Protein AF-A0A1W4XJ88-F1 (afdb_monomer_lite)

Structure (mmCIF, N/CA/C/O backbone):
data_AF-A0A1W4XJ88-F1
#
_entry.id   AF-A0A1W4XJ88-F1
#
loop_
_atom_site.group_PDB
_atom_site.id
_atom_site.type_symbol
_atom_site.label_atom_id
_atom_site.label_alt_id
_atom_site.label_comp_id
_atom_site.label_asym_id
_atom_site.label_entity_id
_atom_site.label_seq_id
_atom_site.pdbx_PDB_ins_code
_atom_site.Cartn_x
_atom_site.Cartn_y
_atom_site.Cartn_z
_atom_site.occupancy
_atom_site.B_iso_or_equiv
_atom_site.auth_seq_id
_atom_site.auth_comp_id
_atom_site.auth_asym_id
_atom_site.auth_atom_id
_atom_site.pdbx_PDB_model_num
ATOM 1 N N . MET A 1 1 ? 16.440 -19.904 -61.777 1.00 41.41 1 MET A N 1
ATOM 2 C CA . MET A 1 1 ? 16.773 -18.599 -61.162 1.00 41.41 1 MET A CA 1
ATOM 3 C C . MET A 1 1 ? 16.814 -18.781 -59.645 1.00 41.41 1 MET A C 1
ATOM 5 O O . MET A 1 1 ? 15.808 -19.194 -59.088 1.00 41.41 1 MET A O 1
ATOM 9 N N . ARG A 1 2 ? 17.969 -18.590 -58.985 1.00 44.75 2 ARG A N 1
ATOM 10 C CA . ARG A 1 2 ? 18.110 -18.673 -57.513 1.00 44.75 2 ARG A CA 1
ATOM 11 C C . ARG A 1 2 ? 18.054 -17.257 -56.932 1.00 44.75 2 ARG A C 1
ATOM 13 O O . ARG A 1 2 ? 18.852 -16.420 -57.338 1.00 44.75 2 ARG A O 1
ATOM 20 N N . MET A 1 3 ? 17.126 -16.993 -56.012 1.00 48.41 3 MET A N 1
ATOM 21 C CA . MET A 1 3 ? 17.085 -15.728 -55.266 1.00 48.41 3 MET A CA 1
ATOM 22 C C . MET A 1 3 ? 18.190 -15.713 -54.194 1.00 48.41 3 MET A C 1
ATOM 24 O O . MET A 1 3 ? 18.430 -16.750 -53.572 1.00 48.41 3 MET A O 1
ATOM 28 N N . PRO A 1 4 ? 18.870 -14.576 -53.961 1.00 52.69 4 PRO A N 1
ATOM 29 C CA . PRO A 1 4 ? 19.925 -14.489 -52.958 1.00 52.69 4 PRO A CA 1
ATOM 30 C C . PRO A 1 4 ? 19.341 -14.457 -51.531 1.00 52.69 4 PRO A C 1
ATOM 32 O O . PRO A 1 4 ? 18.239 -13.938 -51.327 1.00 52.69 4 PRO A O 1
ATOM 35 N N . PRO A 1 5 ? 20.068 -14.981 -50.525 1.00 51.12 5 PRO A N 1
ATOM 36 C CA . PRO A 1 5 ? 19.623 -14.955 -49.138 1.00 51.12 5 PRO A CA 1
ATOM 37 C C . PRO A 1 5 ? 19.645 -13.515 -48.610 1.00 51.12 5 PRO A C 1
ATOM 39 O O . PRO A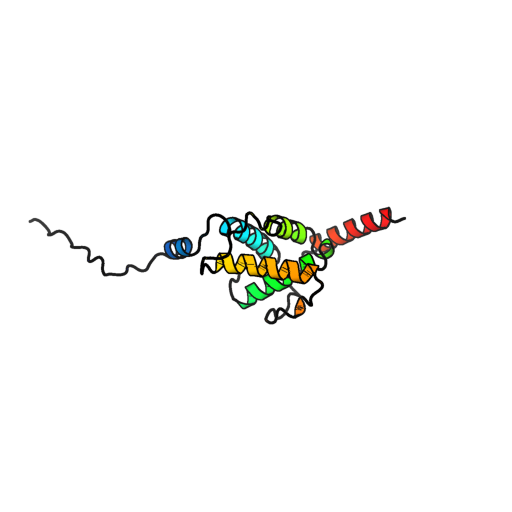 1 5 ? 20.663 -12.822 -48.681 1.00 51.12 5 PRO A O 1
ATOM 42 N N . LYS A 1 6 ? 18.507 -13.054 -48.079 1.00 55.50 6 LYS A N 1
ATOM 43 C CA . LYS A 1 6 ? 18.390 -11.743 -47.432 1.00 55.50 6 LYS A CA 1
ATOM 44 C C . LYS A 1 6 ? 19.260 -11.738 -46.173 1.00 55.50 6 LYS A C 1
ATOM 46 O O . LYS A 1 6 ? 18.953 -12.429 -45.207 1.00 55.50 6 LYS A O 1
ATOM 51 N N . LYS A 1 7 ? 20.343 -10.960 -46.191 1.00 51.09 7 LYS A N 1
ATOM 52 C CA . LYS A 1 7 ? 21.149 -10.664 -45.002 1.00 51.09 7 LYS A CA 1
ATOM 53 C C . LYS A 1 7 ? 20.291 -9.829 -44.053 1.00 51.09 7 LYS A C 1
ATOM 55 O O . LYS A 1 7 ? 19.988 -8.678 -44.352 1.00 51.09 7 LYS A O 1
ATOM 60 N N . THR A 1 8 ? 19.860 -10.417 -42.945 1.00 53.62 8 THR A N 1
ATOM 61 C CA . THR A 1 8 ? 19.200 -9.683 -41.865 1.00 53.62 8 THR A CA 1
ATOM 62 C C . THR A 1 8 ? 20.262 -8.883 -41.119 1.00 53.62 8 THR A C 1
ATOM 64 O O . THR A 1 8 ? 21.090 -9.452 -40.408 1.00 53.62 8 THR A O 1
ATOM 67 N N . ASP A 1 9 ? 20.274 -7.571 -41.337 1.00 53.69 9 ASP A N 1
ATOM 68 C CA . ASP A 1 9 ? 21.111 -6.632 -40.599 1.00 53.69 9 ASP A CA 1
ATOM 69 C C . ASP A 1 9 ? 20.613 -6.556 -39.147 1.00 53.69 9 ASP A C 1
ATOM 71 O O . ASP A 1 9 ? 19.529 -6.047 -38.857 1.00 53.69 9 ASP A O 1
ATOM 75 N N . PHE A 1 10 ? 21.400 -7.109 -38.226 1.00 54.72 10 PHE A N 1
ATOM 76 C CA . PHE A 1 10 ? 21.125 -7.149 -36.787 1.00 54.72 10 PHE A CA 1
ATOM 77 C C . PHE A 1 10 ? 21.183 -5.761 -36.121 1.00 54.72 10 PHE A C 1
ATOM 79 O O . PHE A 1 10 ? 20.975 -5.655 -34.914 1.00 54.72 10 PHE A O 1
ATOM 86 N N . LYS A 1 11 ? 21.448 -4.691 -36.884 1.00 54.84 11 LYS A N 1
ATOM 87 C CA . LYS A 1 11 ? 21.411 -3.297 -36.412 1.00 54.84 11 LYS A CA 1
ATOM 88 C C . LYS A 1 11 ? 20.069 -2.595 -36.622 1.00 54.84 11 LYS A C 1
ATOM 90 O O . LYS A 1 11 ? 19.914 -1.449 -36.202 1.00 54.84 11 LYS A O 1
ATOM 95 N N . VAL A 1 12 ? 19.079 -3.256 -37.222 1.00 51.94 12 VAL A N 1
ATOM 96 C CA . VAL A 1 12 ? 17.716 -2.716 -37.291 1.00 51.94 12 VAL A CA 1
ATOM 97 C C . VAL A 1 12 ? 16.981 -3.100 -36.012 1.00 51.94 12 VAL A C 1
ATOM 99 O O . VAL A 1 12 ? 16.461 -4.211 -35.902 1.00 51.94 12 VAL A O 1
ATOM 102 N N . PHE A 1 13 ? 16.923 -2.176 -35.048 1.00 54.59 13 PHE A N 1
ATOM 103 C CA . PHE A 1 13 ? 16.078 -2.297 -33.858 1.00 54.59 13 PHE A CA 1
ATOM 104 C C . PHE A 1 13 ? 14.616 -2.453 -34.290 1.00 54.59 13 PHE A C 1
ATOM 106 O O . PHE A 1 13 ? 13.900 -1.482 -34.533 1.00 54.59 13 PHE A O 1
ATOM 113 N N . HIS A 1 14 ? 14.169 -3.700 -34.418 1.00 57.31 14 HIS A N 1
ATOM 114 C CA . HIS A 1 14 ? 12.752 -4.007 -34.509 1.00 57.31 14 HIS A CA 1
ATOM 115 C C . HIS A 1 14 ? 12.126 -3.482 -33.219 1.00 57.31 14 HIS A C 1
ATOM 117 O O . HIS A 1 14 ? 12.675 -3.732 -32.145 1.00 57.31 14 HIS A O 1
ATOM 123 N N . LYS A 1 15 ? 11.034 -2.707 -33.324 1.00 56.06 15 LYS A N 1
ATOM 124 C CA . LYS A 1 15 ? 10.278 -2.197 -32.170 1.00 56.06 15 LYS A CA 1
ATOM 125 C C . LYS A 1 15 ? 10.141 -3.324 -31.152 1.00 56.06 15 LYS A C 1
ATOM 127 O O . LYS A 1 15 ? 9.462 -4.313 -31.417 1.00 56.06 15 LYS A O 1
ATOM 132 N N . ILE A 1 16 ? 10.856 -3.186 -30.040 1.00 52.22 16 ILE A N 1
ATOM 133 C CA . ILE A 1 16 ? 10.930 -4.204 -29.004 1.00 52.22 16 ILE A CA 1
ATOM 134 C C . ILE A 1 16 ? 9.493 -4.418 -28.511 1.00 52.22 16 ILE A C 1
ATOM 136 O O . ILE A 1 16 ? 8.857 -3.440 -28.103 1.00 52.22 16 ILE A O 1
ATOM 140 N N . PRO A 1 17 ? 8.932 -5.636 -28.596 1.00 56.38 17 PRO A N 1
ATOM 141 C CA . PRO A 1 17 ? 7.573 -5.870 -28.136 1.00 56.38 17 PRO A CA 1
ATOM 142 C C . PRO A 1 17 ? 7.499 -5.557 -26.636 1.00 56.38 17 PRO A C 1
ATOM 144 O O . PRO A 1 17 ? 8.435 -5.839 -25.889 1.00 56.38 17 PRO A O 1
ATOM 147 N N . SER A 1 18 ? 6.393 -4.967 -26.175 1.00 56.16 18 SER A N 1
ATOM 148 C CA . SER A 1 18 ? 6.207 -4.564 -24.769 1.00 56.16 18 SER A CA 1
ATOM 149 C C . SER A 1 18 ? 6.457 -5.709 -23.776 1.00 56.16 18 SER A C 1
ATOM 151 O O . SER A 1 18 ? 6.858 -5.472 -22.642 1.00 56.16 18 SER A O 1
ATOM 153 N N . SER A 1 19 ? 6.304 -6.959 -24.219 1.00 52.09 19 SER A N 1
ATOM 154 C CA . SER A 1 19 ? 6.652 -8.173 -23.477 1.00 52.09 19 SER A CA 1
ATOM 155 C C . SER A 1 19 ? 8.134 -8.282 -23.094 1.00 52.09 19 SER A C 1
ATOM 157 O O . SER A 1 19 ? 8.445 -8.848 -22.051 1.00 52.09 19 SER A O 1
ATOM 159 N N . THR A 1 20 ? 9.060 -7.721 -23.874 1.00 51.47 20 THR A N 1
ATOM 160 C CA . THR A 1 20 ? 10.493 -7.697 -23.530 1.00 51.47 20 THR A CA 1
ATOM 161 C C . THR A 1 20 ? 10.806 -6.621 -22.481 1.00 51.47 20 THR A C 1
ATOM 163 O O . THR A 1 20 ? 11.652 -6.851 -21.627 1.00 51.47 20 THR A O 1
ATOM 166 N N . LEU A 1 21 ? 10.076 -5.496 -22.473 1.00 54.31 21 LEU A N 1
ATOM 167 C CA . LEU A 1 21 ? 10.109 -4.476 -21.402 1.00 54.31 21 LEU A CA 1
ATOM 168 C C . LEU A 1 21 ? 9.518 -4.995 -20.077 1.00 54.31 21 LEU A C 1
ATOM 170 O O . LEU A 1 21 ? 9.973 -4.632 -18.991 1.00 54.31 21 LEU A O 1
ATOM 174 N N . LEU A 1 22 ? 8.520 -5.879 -20.155 1.00 55.25 22 LEU A N 1
ATOM 175 C CA . LEU A 1 22 ? 8.013 -6.589 -18.978 1.00 55.25 22 LEU A CA 1
ATOM 176 C C . LEU A 1 22 ? 9.079 -7.524 -18.391 1.00 55.25 22 LEU A C 1
ATOM 178 O O . LEU A 1 22 ? 9.221 -7.594 -17.175 1.00 55.25 22 LEU A O 1
ATOM 182 N N . LEU A 1 23 ? 9.883 -8.180 -19.234 1.00 57.34 23 LEU A N 1
ATOM 183 C CA . LEU A 1 23 ? 10.983 -9.027 -18.766 1.00 57.34 23 LEU A CA 1
ATOM 184 C C . LEU A 1 23 ? 12.100 -8.241 -18.064 1.00 57.34 23 LEU A C 1
ATOM 186 O O . LEU A 1 23 ? 12.739 -8.790 -17.175 1.00 57.34 23 LEU A O 1
ATOM 190 N N . THR A 1 24 ? 12.337 -6.973 -18.423 1.00 64.50 24 THR A N 1
ATOM 191 C CA . THR A 1 24 ? 13.411 -6.175 -17.799 1.00 64.50 24 THR A CA 1
ATOM 192 C C . THR A 1 24 ? 13.085 -5.702 -16.382 1.00 64.50 24 THR A C 1
ATOM 194 O O . THR A 1 24 ? 13.994 -5.343 -15.643 1.00 64.50 24 THR A O 1
ATOM 197 N N . THR A 1 25 ? 11.805 -5.677 -16.002 1.00 73.62 25 THR A N 1
ATOM 198 C CA . THR A 1 25 ? 11.344 -5.224 -14.673 1.00 73.62 25 THR A CA 1
ATOM 199 C C . THR A 1 25 ? 10.785 -6.356 -13.812 1.00 73.62 25 THR A C 1
ATOM 201 O O . THR A 1 25 ? 10.603 -6.175 -12.608 1.00 73.62 25 THR A O 1
ATOM 204 N N . TYR A 1 26 ? 10.560 -7.536 -14.394 1.00 81.81 26 TYR A N 1
ATOM 205 C CA . TYR A 1 26 ? 10.097 -8.713 -13.672 1.00 81.81 26 TYR A CA 1
ATOM 206 C C . TYR A 1 26 ? 11.169 -9.243 -12.716 1.00 81.81 26 TYR A C 1
ATOM 208 O O . TYR A 1 26 ? 12.274 -9.596 -13.126 1.00 81.81 26 TYR A O 1
ATOM 216 N N . ASP A 1 27 ? 10.806 -9.347 -11.443 1.00 85.12 27 ASP A N 1
ATOM 217 C CA . ASP A 1 27 ? 11.587 -10.021 -10.419 1.00 85.12 27 ASP A CA 1
ATOM 218 C C . ASP A 1 27 ? 10.805 -11.246 -9.903 1.00 85.12 27 ASP A C 1
ATOM 220 O O . ASP A 1 27 ? 9.672 -11.091 -9.433 1.00 85.12 27 ASP A O 1
ATOM 224 N N . PRO A 1 28 ? 11.375 -12.465 -9.954 1.00 85.06 28 PRO A N 1
ATOM 225 C CA . PRO A 1 28 ? 10.678 -13.686 -9.542 1.00 85.06 28 PRO A CA 1
ATOM 226 C C . PRO A 1 28 ? 10.192 -13.692 -8.087 1.00 85.06 28 PRO A C 1
ATOM 228 O O . PRO A 1 28 ? 9.274 -14.444 -7.760 1.00 85.06 28 PRO A O 1
ATOM 231 N N . PHE A 1 29 ? 10.798 -12.885 -7.214 1.00 84.62 29 PHE A N 1
ATOM 232 C CA . PHE A 1 29 ? 10.443 -12.789 -5.803 1.00 84.62 29 PHE A CA 1
ATOM 233 C C . PHE A 1 29 ? 9.430 -11.663 -5.550 1.00 84.62 29 PHE A C 1
ATOM 235 O O . PHE A 1 29 ? 8.363 -11.905 -4.982 1.00 84.62 29 PHE A O 1
ATOM 242 N N . TYR A 1 30 ? 9.718 -10.442 -6.004 1.00 87.50 30 TYR A N 1
ATOM 243 C CA . TYR A 1 30 ? 8.898 -9.262 -5.711 1.00 87.50 30 TYR A CA 1
ATOM 244 C C . TYR A 1 30 ? 7.682 -9.114 -6.633 1.00 87.50 30 TYR A C 1
ATOM 246 O O . TYR A 1 30 ? 6.623 -8.677 -6.171 1.00 87.50 30 TYR A O 1
ATOM 254 N N . SER A 1 31 ? 7.772 -9.492 -7.913 1.00 89.12 31 SER A N 1
ATOM 255 C CA . SER A 1 31 ? 6.659 -9.304 -8.858 1.00 89.12 31 SER A CA 1
ATOM 256 C C . SER A 1 31 ? 5.386 -10.078 -8.474 1.00 89.12 31 SER A C 1
ATOM 258 O O . SER A 1 31 ? 4.305 -9.489 -8.555 1.00 89.12 31 SER A O 1
ATOM 260 N N . PRO A 1 32 ? 5.440 -11.340 -7.996 1.00 90.88 32 PRO A N 1
ATOM 261 C CA . PRO A 1 32 ? 4.245 -12.032 -7.504 1.00 90.88 32 PRO A CA 1
ATOM 262 C C . PRO A 1 32 ? 3.588 -11.351 -6.293 1.00 90.88 32 PRO A C 1
ATOM 264 O O . PRO A 1 32 ? 2.361 -11.348 -6.182 1.00 90.88 32 PRO A O 1
ATOM 267 N N . LEU A 1 33 ? 4.382 -10.761 -5.392 1.00 91.62 33 LEU A N 1
ATOM 268 C CA . LEU A 1 33 ? 3.870 -10.047 -4.216 1.00 91.62 33 LEU A CA 1
ATOM 269 C C . LEU A 1 33 ? 3.157 -8.757 -4.628 1.00 91.62 33 LEU A C 1
ATOM 271 O O . LEU A 1 33 ? 2.021 -8.511 -4.214 1.00 91.62 33 LEU A O 1
ATOM 275 N N . LEU A 1 34 ? 3.795 -7.971 -5.497 1.00 92.38 34 LEU A N 1
ATOM 276 C CA . LEU A 1 34 ? 3.227 -6.738 -6.041 1.00 92.38 34 LEU A CA 1
ATOM 277 C C . LEU A 1 34 ? 1.953 -7.004 -6.838 1.00 92.38 34 LEU A C 1
ATOM 279 O O . LEU A 1 34 ? 0.986 -6.272 -6.679 1.00 92.38 34 LEU A O 1
ATOM 283 N N . SER A 1 35 ? 1.898 -8.088 -7.613 1.00 92.44 35 SER A N 1
ATOM 284 C CA . SER A 1 35 ? 0.692 -8.467 -8.359 1.00 92.44 35 SER A CA 1
ATOM 285 C C . SER A 1 35 ? -0.515 -8.737 -7.445 1.00 92.44 35 SER A C 1
ATOM 287 O O . SER A 1 35 ? -1.640 -8.321 -7.743 1.00 92.44 35 SER A O 1
ATOM 289 N N . ARG A 1 36 ? -0.300 -9.383 -6.292 1.00 93.81 36 ARG A N 1
ATOM 290 C CA . ARG A 1 36 ? -1.368 -9.596 -5.299 1.00 93.81 36 ARG A CA 1
ATOM 291 C C . ARG A 1 36 ? -1.794 -8.285 -4.638 1.00 93.81 36 ARG A C 1
ATOM 293 O O . ARG A 1 36 ? -2.990 -8.072 -4.452 1.00 93.81 36 ARG A O 1
ATOM 300 N N . LEU A 1 37 ? -0.845 -7.400 -4.326 1.00 93.50 37 LEU A N 1
ATOM 301 C CA . LEU A 1 37 ? -1.146 -6.056 -3.817 1.00 93.50 37 LEU A CA 1
ATOM 302 C C . LEU A 1 37 ? -1.939 -5.231 -4.841 1.00 93.50 37 LEU A C 1
ATOM 304 O O . LEU A 1 37 ? -2.956 -4.638 -4.490 1.00 93.50 37 LEU A O 1
ATOM 308 N N . ASP A 1 38 ? -1.546 -5.273 -6.114 1.00 92.56 38 ASP A N 1
ATOM 309 C CA . ASP A 1 38 ? -2.239 -4.609 -7.221 1.00 92.56 38 ASP A CA 1
ATOM 310 C C . ASP A 1 38 ? -3.689 -5.079 -7.347 1.00 92.56 38 ASP A C 1
ATOM 312 O O . ASP A 1 38 ? -4.585 -4.265 -7.562 1.00 92.56 38 ASP A O 1
ATOM 316 N N . THR A 1 39 ? -3.947 -6.369 -7.122 1.00 91.12 39 THR A N 1
ATOM 317 C CA . THR A 1 39 ? -5.311 -6.919 -7.109 1.00 91.12 39 THR A CA 1
ATOM 318 C C . THR A 1 39 ? -6.153 -6.310 -5.983 1.00 91.12 39 THR A C 1
ATOM 320 O O . THR A 1 39 ? -7.314 -5.953 -6.195 1.00 91.12 39 THR A O 1
ATOM 323 N N . VAL A 1 40 ? -5.576 -6.138 -4.789 1.00 90.69 40 VAL A N 1
ATOM 324 C CA . VAL A 1 40 ? -6.257 -5.475 -3.664 1.00 90.69 40 VAL A CA 1
ATOM 325 C C . VAL A 1 40 ? -6.526 -4.004 -3.988 1.00 90.69 40 VAL A C 1
ATOM 327 O O . VAL A 1 40 ? -7.649 -3.529 -3.818 1.00 90.69 40 VAL A O 1
ATOM 330 N N . PHE A 1 41 ? -5.532 -3.288 -4.516 1.00 90.75 41 PHE A N 1
ATOM 331 C CA . PHE A 1 41 ? -5.690 -1.887 -4.909 1.00 90.75 41 PHE A CA 1
ATOM 332 C C . PHE A 1 41 ? -6.727 -1.708 -6.018 1.00 90.75 41 PHE A C 1
ATOM 334 O O . PHE A 1 41 ? -7.525 -0.774 -5.964 1.00 90.75 41 PHE A O 1
ATOM 341 N N . GLN A 1 42 ? -6.793 -2.626 -6.981 1.00 88.81 42 GLN A N 1
ATOM 342 C CA . GLN A 1 42 ? -7.815 -2.625 -8.023 1.00 88.81 42 GLN A CA 1
ATOM 343 C C . GLN A 1 42 ? -9.227 -2.740 -7.448 1.00 88.81 42 GLN A C 1
ATOM 345 O O . GLN A 1 42 ? -10.118 -2.002 -7.868 1.00 88.81 42 GLN A O 1
ATOM 350 N N . GLN A 1 43 ? -9.434 -3.598 -6.448 1.00 85.81 43 GLN A N 1
ATOM 351 C CA . GLN A 1 43 ? -10.738 -3.737 -5.791 1.00 85.81 43 GLN A CA 1
ATOM 352 C C . GLN A 1 43 ? -11.179 -2.474 -5.038 1.00 85.81 43 GLN A C 1
ATOM 354 O O . GLN A 1 43 ? -12.384 -2.294 -4.837 1.00 85.81 43 GLN A O 1
ATOM 359 N N . LEU A 1 44 ? -10.219 -1.623 -4.665 1.00 83.31 44 LEU A N 1
ATOM 360 C CA . LEU A 1 44 ? -10.401 -0.336 -3.989 1.00 83.31 44 LEU A CA 1
ATOM 361 C C . LEU A 1 44 ? -10.437 0.860 -4.962 1.00 83.31 44 LEU A C 1
ATOM 363 O O . LEU A 1 44 ? -10.510 2.007 -4.526 1.00 83.31 44 LEU A O 1
ATOM 367 N N . GLY A 1 45 ? -10.399 0.608 -6.275 1.00 83.94 45 GLY A N 1
ATOM 368 C CA . GLY A 1 45 ? -10.441 1.651 -7.307 1.00 83.94 45 GLY A CA 1
ATOM 369 C C . GLY A 1 45 ? -9.093 2.323 -7.586 1.00 83.94 45 GLY A C 1
ATOM 370 O O . GLY A 1 45 ? -9.043 3.305 -8.315 1.00 83.94 45 GLY A O 1
ATOM 371 N N . LEU A 1 46 ? -7.994 1.791 -7.046 1.00 85.00 46 LEU A N 1
ATOM 372 C CA . LEU A 1 46 ? -6.639 2.312 -7.233 1.00 85.00 46 LEU A CA 1
ATOM 373 C C . LEU A 1 46 ? -5.806 1.496 -8.228 1.00 85.00 46 LEU A C 1
ATOM 375 O O . LEU A 1 46 ? -4.607 1.712 -8.281 1.00 85.00 46 LEU A O 1
ATOM 379 N N . GLY A 1 47 ? -6.370 0.538 -8.974 1.00 79.06 47 GLY A N 1
ATOM 380 C CA . GLY A 1 47 ? -5.599 -0.429 -9.783 1.00 79.06 47 GLY A CA 1
ATOM 381 C C . GLY A 1 47 ? -5.389 -0.086 -11.262 1.00 79.06 47 GLY A C 1
ATOM 382 O O . GLY A 1 47 ? -4.478 -0.622 -11.884 1.00 79.06 47 GLY A O 1
ATOM 383 N N . SER A 1 48 ? -6.224 0.779 -11.838 1.00 72.69 48 SER A N 1
ATOM 384 C CA . SER A 1 48 ? -6.259 1.044 -13.286 1.00 72.69 48 SER A CA 1
ATOM 385 C C . SER A 1 48 ? -5.168 1.993 -13.774 1.00 72.69 48 SER A C 1
ATOM 387 O O . SER A 1 48 ? -4.746 1.894 -14.922 1.00 72.69 48 SER A O 1
ATOM 389 N N . ASP A 1 49 ? -4.703 2.889 -12.909 1.00 80.50 49 ASP A N 1
ATOM 390 C CA . ASP A 1 49 ? -3.655 3.851 -13.223 1.00 80.50 49 ASP A CA 1
ATOM 391 C C . ASP A 1 49 ? -2.341 3.457 -12.524 1.00 80.50 49 ASP A C 1
ATOM 393 O O . ASP A 1 49 ? -2.337 3.045 -11.362 1.00 80.50 49 ASP A O 1
ATOM 397 N N . LYS A 1 50 ? -1.226 3.533 -13.254 1.00 79.81 50 LYS A N 1
ATOM 398 C CA . LYS A 1 50 ? 0.141 3.308 -12.743 1.00 79.81 50 LYS A CA 1
ATOM 399 C C . LYS A 1 50 ? 0.950 4.609 -12.696 1.00 79.81 50 LYS A C 1
ATOM 401 O O . LYS A 1 50 ? 2.178 4.569 -12.626 1.00 79.81 50 LYS A O 1
ATOM 406 N N . SER A 1 51 ? 0.276 5.754 -12.768 1.00 83.50 51 SER A N 1
ATOM 407 C CA . SER A 1 51 ? 0.895 7.061 -12.601 1.00 83.50 51 SER A CA 1
ATOM 408 C C . SER A 1 51 ? 1.597 7.188 -11.238 1.00 83.50 51 SER A C 1
ATOM 410 O O . SER A 1 51 ? 1.171 6.575 -10.248 1.00 83.50 51 SER A O 1
ATOM 412 N N . PRO A 1 52 ? 2.667 7.998 -11.151 1.00 82.94 52 PRO A N 1
ATOM 413 C CA . PRO A 1 52 ? 3.328 8.313 -9.885 1.00 82.94 52 PRO A CA 1
ATOM 414 C C . PRO A 1 52 ? 2.371 8.842 -8.804 1.00 82.94 52 PRO A C 1
ATOM 416 O O . PRO A 1 52 ? 2.592 8.627 -7.612 1.00 82.94 52 PRO A O 1
ATOM 419 N N . GLU A 1 53 ? 1.301 9.526 -9.201 1.00 83.19 53 GLU A N 1
ATOM 420 C CA . GLU A 1 53 ? 0.258 10.062 -8.328 1.00 83.19 53 GLU A CA 1
ATOM 421 C C . GLU A 1 53 ? -0.586 8.939 -7.710 1.00 83.19 53 GLU A C 1
ATOM 423 O O . GLU A 1 53 ? -0.806 8.917 -6.495 1.00 83.19 53 GLU A O 1
ATOM 428 N N . THR A 1 54 ? -0.994 7.956 -8.518 1.00 85.56 54 THR A N 1
ATOM 429 C CA . THR A 1 54 ? -1.741 6.788 -8.026 1.00 85.56 54 THR A CA 1
ATOM 430 C C . THR A 1 54 ? -0.886 5.920 -7.103 1.00 85.56 54 THR A C 1
ATOM 432 O O . THR A 1 54 ? -1.376 5.422 -6.087 1.00 85.56 54 THR A O 1
ATOM 435 N N . GLU A 1 55 ? 0.413 5.792 -7.377 1.00 88.81 55 GLU A N 1
ATOM 436 C CA . GLU A 1 55 ? 1.347 5.104 -6.478 1.00 88.81 55 GLU A CA 1
ATOM 437 C C . GLU A 1 55 ? 1.429 5.764 -5.097 1.00 88.81 55 GLU A C 1
ATOM 439 O O . GLU A 1 55 ? 1.346 5.075 -4.078 1.00 88.81 55 GLU A O 1
ATOM 444 N N . LYS A 1 56 ? 1.474 7.100 -5.037 1.00 87.94 56 LYS A N 1
ATOM 445 C CA . LYS A 1 56 ? 1.427 7.845 -3.767 1.00 87.94 56 LYS A CA 1
ATOM 446 C C . LYS A 1 56 ? 0.114 7.619 -3.012 1.00 87.94 56 LYS A C 1
ATOM 448 O O . LYS A 1 56 ? 0.121 7.524 -1.785 1.00 87.94 56 LYS A O 1
ATOM 453 N N . CYS A 1 57 ? -1.010 7.485 -3.721 1.00 88.25 57 CYS A N 1
ATOM 454 C CA . CYS A 1 57 ? -2.280 7.089 -3.107 1.00 88.25 57 CYS A CA 1
ATOM 455 C C . CYS A 1 57 ? -2.225 5.678 -2.505 1.00 88.25 57 CYS A C 1
ATOM 457 O O . CYS A 1 57 ? -2.738 5.468 -1.404 1.00 88.25 57 CYS A O 1
ATOM 459 N N . ARG A 1 58 ? -1.590 4.718 -3.191 1.00 91.06 58 ARG A N 1
ATOM 460 C CA . ARG A 1 58 ? -1.404 3.348 -2.683 1.00 91.06 58 ARG A CA 1
ATOM 461 C C . ARG A 1 58 ? -0.517 3.341 -1.434 1.00 91.06 58 ARG A C 1
ATOM 463 O O . ARG A 1 58 ? -0.899 2.731 -0.440 1.00 91.06 58 ARG A O 1
ATOM 470 N N . GLU A 1 59 ? 0.594 4.081 -1.433 1.00 92.00 59 GLU A N 1
ATOM 471 C CA . GLU A 1 59 ? 1.464 4.250 -0.253 1.00 92.00 59 GLU A CA 1
ATOM 472 C C . GLU A 1 59 ? 0.694 4.835 0.941 1.00 92.00 59 GLU A C 1
ATOM 474 O O . GLU A 1 59 ? 0.697 4.258 2.030 1.00 92.00 59 GLU A O 1
ATOM 479 N N . ARG A 1 60 ? -0.053 5.924 0.724 1.00 90.56 60 ARG A N 1
ATOM 480 C CA . ARG A 1 60 ? -0.899 6.537 1.758 1.00 90.56 60 ARG A CA 1
ATOM 481 C C . ARG A 1 60 ? -1.943 5.567 2.307 1.00 90.56 60 ARG A C 1
ATOM 483 O O . ARG A 1 60 ? -2.163 5.523 3.516 1.00 90.56 60 ARG A O 1
ATOM 490 N N . LEU A 1 61 ? -2.596 4.798 1.437 1.00 90.81 61 LEU A N 1
ATOM 491 C CA . LEU A 1 61 ? -3.571 3.790 1.843 1.00 90.81 61 LEU A CA 1
ATOM 492 C C . LEU A 1 61 ? -2.924 2.703 2.709 1.00 90.81 61 LEU A C 1
ATOM 494 O O . LEU A 1 61 ? -3.482 2.369 3.750 1.00 90.81 61 LEU A O 1
ATOM 498 N N . VAL A 1 62 ? -1.754 2.193 2.317 1.00 93.44 62 VAL A N 1
ATOM 499 C CA . VAL A 1 62 ? -0.997 1.207 3.107 1.00 93.44 62 VAL A CA 1
ATOM 500 C C . VAL A 1 62 ? -0.652 1.771 4.487 1.00 93.44 62 VAL A C 1
ATOM 502 O O . VAL A 1 62 ? -0.891 1.094 5.486 1.00 93.44 62 VAL A O 1
ATOM 505 N N . CYS A 1 63 ? -0.185 3.021 4.567 1.00 93.25 63 CYS A N 1
ATOM 506 C CA . CYS A 1 63 ? 0.064 3.684 5.849 1.00 93.25 63 CYS A CA 1
ATOM 507 C C . CYS A 1 63 ? -1.202 3.722 6.719 1.00 93.25 63 CYS A C 1
ATOM 509 O O . CYS A 1 63 ? -1.184 3.272 7.863 1.00 93.25 63 CYS A O 1
ATOM 511 N N . MET A 1 64 ? -2.340 4.164 6.169 1.00 90.38 64 MET A N 1
ATOM 512 C CA . MET A 1 64 ? -3.606 4.206 6.916 1.00 90.38 64 MET A CA 1
ATOM 513 C C . MET A 1 64 ? -4.093 2.813 7.346 1.00 90.38 64 MET A C 1
ATOM 515 O O . MET A 1 64 ? -4.626 2.667 8.448 1.00 90.38 64 MET A O 1
ATOM 519 N N . MET A 1 65 ? -3.904 1.791 6.503 1.00 91.88 65 MET A N 1
ATOM 520 C CA . MET A 1 65 ? -4.227 0.399 6.829 1.00 91.88 65 MET A CA 1
ATOM 521 C C . MET A 1 65 ? -3.417 -0.105 8.022 1.00 91.88 65 MET A C 1
ATOM 523 O O . MET A 1 65 ? -3.970 -0.810 8.855 1.00 91.88 65 MET A O 1
ATOM 527 N N . TYR A 1 66 ? -2.140 0.262 8.125 1.00 93.19 66 TYR A N 1
ATOM 528 C CA . TYR A 1 66 ? -1.290 -0.130 9.250 1.00 93.19 66 TYR A CA 1
ATOM 529 C C . TYR A 1 66 ? -1.489 0.741 10.498 1.00 93.19 66 TYR A C 1
ATOM 531 O O . TYR A 1 66 ? -1.342 0.232 11.606 1.00 93.19 66 TYR A O 1
ATOM 539 N N . ALA A 1 67 ? -1.909 1.999 10.334 1.00 91.12 67 ALA A N 1
ATOM 540 C CA . ALA A 1 67 ? -2.286 2.879 11.441 1.00 91.12 67 ALA A CA 1
ATOM 541 C C . ALA A 1 67 ? -3.608 2.462 12.114 1.00 91.12 67 ALA A C 1
ATOM 543 O O . ALA A 1 67 ? -3.768 2.605 13.325 1.00 91.12 67 ALA A O 1
ATOM 544 N N . ASN A 1 68 ? -4.579 1.936 11.354 1.00 88.81 68 ASN A N 1
ATOM 545 C CA . ASN A 1 68 ? -5.825 1.399 11.914 1.00 88.81 68 ASN A CA 1
ATOM 546 C C . ASN A 1 68 ? -6.313 0.142 11.163 1.00 88.81 68 ASN A C 1
ATOM 548 O O . ASN A 1 68 ? -7.271 0.216 10.387 1.00 88.81 68 ASN A O 1
ATOM 552 N N . PRO A 1 69 ? -5.714 -1.038 11.415 1.00 89.19 69 PRO A N 1
ATOM 553 C CA . PRO A 1 69 ? -6.011 -2.259 10.661 1.00 89.19 69 PRO A CA 1
ATOM 554 C C . PRO A 1 69 ? -7.475 -2.691 10.705 1.00 89.19 69 PRO A C 1
ATOM 556 O O . PRO A 1 69 ? -8.000 -3.164 9.696 1.00 89.19 69 PRO A O 1
ATOM 559 N N . ALA A 1 70 ? -8.152 -2.492 11.838 1.00 86.94 70 ALA A N 1
ATOM 560 C CA . ALA A 1 70 ? -9.546 -2.890 12.014 1.00 86.94 70 ALA A CA 1
ATOM 561 C C . ALA A 1 70 ? -10.489 -2.119 11.078 1.00 86.94 70 ALA A C 1
ATOM 563 O O . ALA A 1 70 ? -11.388 -2.716 10.488 1.00 86.94 70 ALA A O 1
ATOM 564 N N . LYS A 1 71 ? -10.257 -0.812 10.888 1.00 85.81 71 LYS A N 1
ATOM 565 C CA . LYS A 1 71 ? -11.080 0.046 10.018 1.00 85.81 71 LYS A CA 1
ATOM 566 C C . LYS A 1 71 ? -11.005 -0.348 8.541 1.00 85.81 71 LYS A C 1
ATOM 568 O O . LYS A 1 71 ? -11.961 -0.135 7.802 1.00 85.81 71 LYS A O 1
ATOM 573 N N . PHE A 1 72 ? -9.872 -0.896 8.112 1.00 85.88 72 PHE A N 1
ATOM 574 C CA . PHE A 1 72 ? -9.622 -1.262 6.716 1.00 85.88 72 PHE A CA 1
ATOM 575 C C . PHE A 1 72 ? -9.727 -2.772 6.454 1.00 85.88 72 PHE A C 1
ATOM 577 O O . PHE A 1 72 ? -9.366 -3.241 5.370 1.00 85.88 72 PHE A O 1
ATOM 584 N N . ALA A 1 73 ? -10.216 -3.549 7.423 1.00 85.88 73 ALA A N 1
ATOM 585 C CA . ALA A 1 73 ? -10.481 -4.967 7.228 1.00 85.88 73 ALA A CA 1
ATOM 586 C C . ALA A 1 73 ? -11.613 -5.170 6.195 1.00 85.88 73 ALA A C 1
ATOM 588 O O . ALA A 1 73 ? -12.560 -4.383 6.163 1.00 85.88 73 ALA A O 1
ATOM 589 N N . PRO A 1 74 ? -11.541 -6.209 5.339 1.00 91.44 74 PRO A N 1
ATOM 590 C CA . PRO A 1 74 ? -10.550 -7.292 5.322 1.00 91.44 74 PRO A CA 1
ATOM 591 C C . PRO A 1 74 ? -9.259 -6.977 4.538 1.00 91.44 74 PRO A C 1
ATOM 593 O O . PRO A 1 74 ? -8.320 -7.771 4.564 1.00 91.44 74 PRO A O 1
ATOM 596 N N . TYR A 1 75 ? -9.182 -5.846 3.835 1.00 89.12 75 TYR A N 1
ATOM 597 C CA . TYR A 1 75 ? -8.069 -5.532 2.930 1.00 89.12 75 TYR A CA 1
ATOM 598 C C . TYR A 1 75 ? -6.738 -5.305 3.643 1.00 89.12 75 TYR A C 1
ATOM 600 O O . TYR A 1 75 ? -5.702 -5.732 3.137 1.00 89.12 75 TYR A O 1
ATOM 608 N N . SER A 1 76 ? -6.764 -4.712 4.838 1.00 90.81 76 SER A N 1
ATOM 609 C CA . SER A 1 76 ? -5.585 -4.580 5.703 1.00 90.81 76 SER A CA 1
ATOM 610 C C . SER A 1 76 ? -4.921 -5.929 6.003 1.00 90.81 76 SER A C 1
ATOM 612 O O . SER A 1 76 ? -3.693 -6.006 6.021 1.00 90.81 76 SER A O 1
ATOM 614 N N . ASN A 1 77 ? -5.701 -7.009 6.138 1.00 91.25 77 ASN A N 1
ATOM 615 C CA . ASN A 1 77 ? -5.174 -8.363 6.340 1.00 91.25 77 ASN A CA 1
ATOM 616 C C . ASN A 1 77 ? -4.504 -8.899 5.069 1.00 91.25 77 ASN A C 1
ATOM 618 O O . ASN A 1 77 ? -3.432 -9.494 5.143 1.00 91.25 77 ASN A O 1
ATOM 622 N N . LEU A 1 78 ? -5.111 -8.671 3.899 1.00 92.62 78 LEU A N 1
ATOM 623 C CA . LEU A 1 78 ? -4.561 -9.115 2.612 1.00 92.62 78 LEU A CA 1
ATOM 624 C C . LEU A 1 78 ? -3.247 -8.403 2.282 1.00 92.62 78 LEU A C 1
ATOM 626 O O . LEU A 1 78 ? -2.292 -9.051 1.854 1.00 92.62 78 LEU A O 1
ATOM 630 N N . VAL A 1 79 ? -3.194 -7.090 2.519 1.00 93.50 79 VAL A N 1
ATOM 631 C CA . VAL A 1 79 ? -1.979 -6.284 2.356 1.00 93.50 79 VAL A CA 1
ATOM 632 C C . VAL A 1 79 ? -0.908 -6.740 3.343 1.00 93.50 79 VAL A C 1
ATOM 634 O O . VAL A 1 79 ? 0.217 -7.022 2.928 1.00 93.50 79 VAL A O 1
ATOM 637 N N . SER A 1 80 ? -1.267 -6.916 4.619 1.00 91.94 80 SER A N 1
ATOM 638 C CA . SER A 1 80 ? -0.332 -7.404 5.640 1.00 91.94 80 SER A CA 1
ATOM 639 C C . SER A 1 80 ? 0.238 -8.777 5.303 1.00 91.94 80 SER A C 1
ATOM 641 O O . SER A 1 80 ? 1.439 -8.994 5.428 1.00 91.94 80 SER A O 1
ATOM 643 N N . ALA A 1 81 ? -0.578 -9.689 4.772 1.00 91.94 81 ALA A N 1
ATOM 644 C CA . ALA A 1 81 ? -0.110 -11.010 4.363 1.00 91.94 81 ALA A CA 1
ATOM 645 C C . ALA A 1 81 ? 1.010 -10.952 3.305 1.00 91.94 81 ALA A C 1
ATOM 647 O O . AL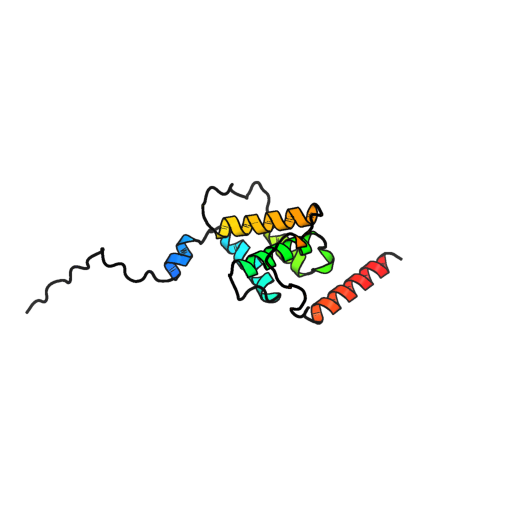A A 1 81 ? 1.885 -11.820 3.309 1.00 91.94 81 ALA A O 1
ATOM 648 N 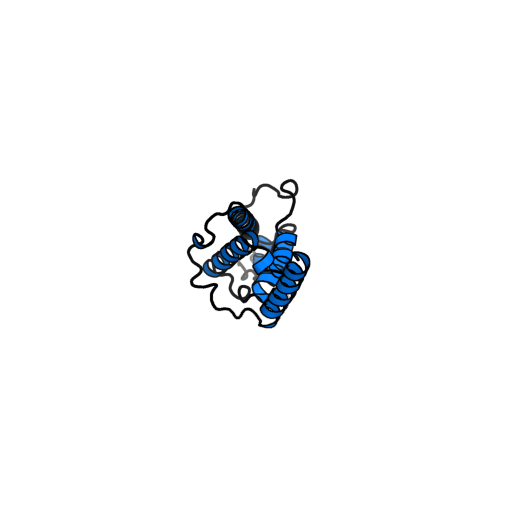N . GLN A 1 82 ? 1.011 -9.937 2.428 1.00 91.50 82 GLN A N 1
ATOM 649 C CA . GLN A 1 82 ? 2.065 -9.761 1.420 1.00 91.50 82 GLN A CA 1
ATOM 650 C C . GLN A 1 82 ? 3.278 -8.983 1.946 1.00 91.50 82 GLN A C 1
ATOM 652 O O . GLN A 1 82 ? 4.397 -9.272 1.531 1.00 91.50 82 GLN A O 1
ATOM 657 N N . LEU A 1 83 ? 3.075 -8.008 2.840 1.00 90.06 83 LEU A N 1
ATOM 658 C CA . LEU A 1 83 ? 4.141 -7.122 3.329 1.00 90.06 83 LEU A CA 1
ATOM 659 C C . LEU A 1 83 ? 4.878 -7.653 4.571 1.00 90.06 83 LEU A C 1
ATOM 661 O O . LEU A 1 83 ? 6.037 -7.303 4.778 1.00 90.06 83 LEU A O 1
ATOM 665 N N . SER A 1 84 ? 4.258 -8.518 5.378 1.00 81.56 84 SER A N 1
ATOM 666 C CA . SER A 1 84 ? 4.832 -9.075 6.618 1.00 81.56 84 SER A CA 1
ATOM 667 C C . SER A 1 84 ? 5.837 -10.214 6.376 1.00 81.56 84 SER A C 1
ATOM 669 O O . SER A 1 84 ? 5.803 -11.230 7.068 1.00 81.56 84 SER A O 1
ATOM 671 N N . ARG A 1 85 ? 6.702 -10.094 5.365 1.00 73.00 85 ARG A N 1
ATOM 672 C CA . ARG A 1 85 ? 7.782 -11.063 5.113 1.00 73.00 85 ARG A CA 1
ATOM 673 C C . ARG A 1 85 ? 9.005 -10.737 5.968 1.00 73.00 85 ARG A C 1
ATOM 675 O O . ARG A 1 85 ? 9.285 -9.570 6.242 1.00 73.00 85 ARG A O 1
ATOM 682 N N . GLU A 1 86 ? 9.716 -11.770 6.410 1.00 59.41 86 GLU A N 1
ATOM 683 C CA . GLU A 1 86 ? 10.882 -11.606 7.274 1.00 59.41 86 GLU A CA 1
ATOM 684 C C . GLU A 1 86 ? 12.002 -10.862 6.539 1.00 59.41 86 GLU A C 1
ATOM 686 O O . GLU A 1 86 ? 12.331 -11.169 5.394 1.00 59.41 86 GLU A O 1
ATOM 691 N N . LEU A 1 87 ? 12.629 -9.896 7.218 1.00 53.94 87 LEU A N 1
ATOM 692 C CA . LEU A 1 87 ? 13.744 -9.098 6.684 1.00 53.94 87 LEU A CA 1
ATOM 693 C C . LEU A 1 87 ? 14.928 -9.961 6.206 1.00 53.94 87 LEU A C 1
ATOM 695 O O . LEU A 1 87 ? 15.721 -9.502 5.392 1.00 53.94 87 LEU A O 1
ATOM 699 N N . ASN A 1 88 ? 15.019 -11.208 6.676 1.00 49.97 88 ASN A N 1
ATOM 700 C CA . ASN A 1 88 ? 16.032 -12.188 6.283 1.00 49.97 88 ASN A CA 1
ATOM 701 C C . ASN A 1 88 ? 15.791 -12.781 4.881 1.00 49.97 88 ASN A C 1
ATOM 703 O O . ASN A 1 88 ? 16.738 -13.230 4.238 1.00 49.97 88 ASN A O 1
ATOM 707 N N . GLU A 1 89 ? 14.548 -12.758 4.388 1.00 56.12 89 GLU A N 1
ATOM 708 C CA . GLU A 1 89 ? 14.197 -13.124 3.006 1.00 56.12 89 GLU A CA 1
ATOM 709 C C . GLU A 1 89 ? 14.322 -11.927 2.049 1.00 56.12 89 GLU A C 1
ATOM 711 O O . GLU A 1 89 ? 14.481 -12.089 0.838 1.00 56.12 89 GLU A O 1
ATOM 716 N N . LEU A 1 90 ? 14.274 -10.706 2.590 1.00 57.53 90 LEU A N 1
ATOM 717 C CA . LEU A 1 90 ? 14.406 -9.468 1.834 1.00 57.53 90 LEU A CA 1
ATOM 718 C C . LEU A 1 90 ? 15.871 -9.226 1.471 1.00 57.53 90 LEU A C 1
ATOM 720 O O . LEU A 1 90 ? 16.664 -8.688 2.246 1.00 57.53 90 LEU A O 1
ATOM 724 N N . ARG A 1 91 ? 16.233 -9.585 0.238 1.00 59.78 91 ARG A N 1
ATOM 725 C CA . ARG A 1 91 ? 17.513 -9.175 -0.343 1.00 59.78 91 ARG A CA 1
ATOM 726 C C . ARG A 1 91 ? 17.606 -7.648 -0.326 1.00 59.78 91 ARG A C 1
ATOM 728 O O . ARG A 1 91 ? 16.697 -6.951 -0.775 1.00 59.78 91 ARG A O 1
ATOM 735 N N . LYS A 1 92 ? 18.719 -7.123 0.201 1.00 55.56 92 LYS A N 1
ATOM 736 C CA . LYS A 1 92 ? 19.041 -5.689 0.151 1.00 55.56 92 LYS A CA 1
ATOM 737 C C . LYS A 1 92 ? 18.894 -5.230 -1.308 1.00 55.56 92 LYS A C 1
ATOM 739 O O . LYS A 1 92 ? 19.406 -5.942 -2.173 1.00 55.56 92 LYS A O 1
ATOM 744 N N . PRO A 1 93 ? 18.209 -4.109 -1.600 1.00 55.06 93 PRO A N 1
ATOM 745 C CA . PRO A 1 93 ? 17.999 -3.664 -2.971 1.00 55.06 93 PRO A CA 1
ATOM 746 C C . PRO A 1 93 ? 19.353 -3.291 -3.583 1.00 55.06 93 PRO A C 1
ATOM 748 O O . PRO A 1 93 ? 19.844 -2.181 -3.423 1.00 55.06 93 PRO A O 1
ATOM 751 N N . SER A 1 94 ? 19.997 -4.260 -4.227 1.00 53.59 94 SER A N 1
ATOM 752 C CA . SER A 1 94 ? 21.178 -4.079 -5.073 1.00 53.59 94 SER A CA 1
ATOM 753 C C . SER A 1 94 ? 20.785 -3.811 -6.527 1.00 53.59 94 SER A C 1
ATOM 755 O O . SER A 1 94 ? 21.648 -3.683 -7.387 1.00 53.59 94 SER A O 1
ATOM 757 N N . SER A 1 95 ? 19.481 -3.764 -6.803 1.00 60.59 95 SER A N 1
ATOM 758 C CA . SER A 1 95 ? 18.901 -3.594 -8.125 1.00 60.59 95 SER A CA 1
ATOM 759 C C . SER A 1 95 ? 18.218 -2.235 -8.246 1.00 60.59 95 SER A C 1
ATOM 761 O O . SER A 1 95 ? 17.304 -1.942 -7.472 1.00 60.59 95 SER A O 1
ATOM 763 N N . ASP A 1 96 ? 18.532 -1.495 -9.305 1.00 72.94 96 ASP A N 1
ATOM 764 C CA . ASP A 1 96 ? 17.790 -0.308 -9.758 1.00 72.94 96 ASP A CA 1
ATOM 765 C C . ASP A 1 96 ? 16.399 -0.661 -10.338 1.00 72.94 96 ASP A C 1
ATOM 767 O O . ASP A 1 96 ? 15.823 0.086 -11.129 1.00 72.94 96 ASP A O 1
ATOM 771 N N . ASN A 1 97 ? 15.843 -1.827 -9.979 1.00 82.56 97 ASN A N 1
ATOM 772 C CA . ASN A 1 97 ? 14.552 -2.285 -10.469 1.00 82.56 97 ASN A CA 1
ATOM 773 C C . ASN A 1 97 ? 13.425 -1.475 -9.792 1.00 82.56 97 ASN A C 1
ATOM 775 O O . ASN A 1 97 ? 13.264 -1.551 -8.565 1.00 82.56 97 ASN A O 1
ATOM 779 N N . PRO A 1 98 ? 12.608 -0.738 -10.567 1.00 86.19 98 PRO A N 1
ATOM 780 C CA . PRO A 1 98 ? 11.546 0.104 -10.026 1.00 86.19 98 PRO A CA 1
ATOM 781 C C . PRO A 1 98 ? 10.480 -0.673 -9.241 1.00 86.19 98 PRO A C 1
ATOM 783 O O . PRO A 1 98 ? 9.936 -0.120 -8.283 1.00 86.19 98 PRO A O 1
ATOM 786 N N . GLU A 1 99 ? 10.209 -1.939 -9.579 1.00 86.19 99 GLU A N 1
ATOM 787 C CA . GLU A 1 99 ? 9.228 -2.777 -8.871 1.00 86.19 99 GLU A CA 1
ATOM 788 C C . GLU A 1 99 ? 9.726 -3.148 -7.467 1.00 86.19 99 GLU A C 1
ATOM 790 O O . GLU A 1 99 ? 8.985 -3.080 -6.488 1.00 86.19 99 GLU A O 1
ATOM 795 N N . ILE A 1 100 ? 11.018 -3.445 -7.329 1.00 87.56 100 ILE A N 1
ATOM 796 C CA . ILE A 1 100 ? 11.621 -3.750 -6.026 1.00 87.56 100 ILE A CA 1
ATOM 797 C C . ILE A 1 100 ? 11.558 -2.513 -5.128 1.00 87.56 100 ILE A C 1
ATOM 799 O O . ILE A 1 100 ? 11.072 -2.580 -3.996 1.00 87.56 100 ILE A O 1
ATOM 803 N N . LEU A 1 101 ? 11.960 -1.353 -5.654 1.00 88.38 101 LEU A N 1
ATOM 804 C CA . LEU A 1 101 ? 11.858 -0.081 -4.932 1.00 88.38 101 LEU A CA 1
ATOM 805 C C . LEU A 1 101 ? 10.410 0.241 -4.544 1.00 88.38 101 LEU A C 1
ATOM 807 O O . LEU A 1 101 ? 10.166 0.747 -3.449 1.00 88.38 101 LEU A O 1
ATOM 811 N N . ARG A 1 102 ? 9.446 -0.071 -5.414 1.00 90.69 102 ARG A N 1
ATOM 812 C CA . ARG A 1 102 ? 8.012 0.088 -5.151 1.00 90.69 102 ARG A CA 1
ATOM 813 C C . ARG A 1 102 ? 7.552 -0.754 -3.965 1.00 90.69 102 ARG A C 1
ATOM 815 O O . ARG A 1 102 ? 6.893 -0.222 -3.074 1.00 90.69 102 ARG A O 1
ATOM 822 N N . PHE A 1 103 ? 7.963 -2.017 -3.893 1.00 91.25 103 PHE A N 1
ATOM 823 C CA . PHE A 1 103 ? 7.671 -2.867 -2.738 1.00 91.25 103 PHE A CA 1
ATOM 824 C C . PHE A 1 103 ? 8.229 -2.276 -1.432 1.00 91.25 103 PHE A C 1
ATOM 826 O O . PHE A 1 103 ? 7.513 -2.178 -0.433 1.00 91.25 103 PHE A O 1
ATOM 833 N N . PHE A 1 104 ? 9.479 -1.800 -1.446 1.00 89.88 104 PHE A N 1
ATOM 834 C CA . PHE A 1 104 ? 10.090 -1.164 -0.272 1.00 89.88 104 PHE A CA 1
ATOM 835 C C . PHE A 1 104 ? 9.397 0.140 0.141 1.00 89.88 104 PHE A C 1
ATOM 837 O O . PHE A 1 104 ? 9.318 0.424 1.338 1.00 89.88 104 PHE A O 1
ATOM 844 N N . ARG A 1 105 ? 8.848 0.917 -0.803 1.00 91.25 105 ARG A N 1
ATOM 845 C CA . ARG A 1 105 ? 8.025 2.090 -0.464 1.00 91.25 105 ARG A CA 1
ATOM 846 C C . ARG A 1 105 ? 6.756 1.693 0.290 1.00 91.25 105 ARG A C 1
ATOM 848 O O . ARG A 1 105 ? 6.436 2.338 1.286 1.00 91.25 105 ARG A O 1
ATOM 855 N N . TYR A 1 106 ? 6.094 0.599 -0.091 1.00 93.25 106 TYR A N 1
ATOM 856 C CA . TYR A 1 106 ? 4.947 0.079 0.665 1.00 93.25 106 TYR A CA 1
ATOM 857 C C . TYR A 1 106 ? 5.335 -0.440 2.049 1.00 93.25 106 TYR A C 1
ATOM 859 O O . TYR A 1 106 ? 4.640 -0.144 3.018 1.00 93.25 106 TYR A O 1
ATOM 867 N N . MET A 1 107 ? 6.463 -1.144 2.179 1.00 91.69 107 MET A N 1
ATOM 868 C CA . MET A 1 107 ? 6.973 -1.545 3.496 1.00 91.69 107 MET A CA 1
ATOM 869 C C . MET A 1 107 ? 7.273 -0.342 4.395 1.00 91.69 107 MET A C 1
ATOM 871 O O . MET A 1 107 ? 6.943 -0.358 5.580 1.00 91.69 107 MET A O 1
ATOM 875 N N . LYS A 1 108 ? 7.890 0.705 3.836 1.00 91.06 108 LYS A N 1
ATOM 876 C CA . LYS A 1 108 ? 8.155 1.948 4.564 1.00 91.06 108 LYS A CA 1
ATOM 877 C C . LYS A 1 108 ? 6.846 2.604 5.006 1.00 91.06 108 LYS A C 1
ATOM 879 O O . LYS A 1 108 ? 6.712 2.931 6.175 1.00 91.06 108 LYS A O 1
ATOM 884 N N . ALA A 1 109 ? 5.868 2.732 4.110 1.00 92.00 109 ALA A N 1
ATOM 885 C CA . ALA A 1 109 ? 4.560 3.294 4.442 1.00 92.00 109 ALA A CA 1
ATOM 886 C C . ALA A 1 109 ? 3.840 2.496 5.545 1.00 92.00 109 ALA A C 1
ATOM 888 O O . ALA A 1 109 ? 3.258 3.086 6.450 1.00 92.00 109 ALA A O 1
ATOM 889 N N . ALA A 1 110 ? 3.919 1.162 5.505 1.00 93.06 110 ALA A N 1
ATOM 890 C CA . ALA A 1 110 ? 3.375 0.297 6.548 1.00 93.06 110 ALA A CA 1
ATOM 891 C C . ALA A 1 110 ? 4.029 0.564 7.912 1.00 93.06 110 ALA A C 1
ATOM 893 O O . ALA A 1 110 ? 3.320 0.763 8.896 1.00 93.06 110 ALA A O 1
ATOM 894 N N . ARG A 1 111 ? 5.368 0.634 7.958 1.00 91.44 111 ARG A N 1
ATOM 895 C CA . ARG A 1 111 ? 6.112 0.968 9.181 1.00 91.44 111 ARG A CA 1
ATOM 896 C C . ARG A 1 111 ? 5.715 2.343 9.721 1.00 91.44 111 ARG A C 1
ATOM 898 O O . ARG A 1 111 ? 5.356 2.438 10.884 1.00 91.44 111 ARG A O 1
ATOM 905 N N . ASN A 1 112 ? 5.680 3.362 8.865 1.00 91.38 112 ASN A N 1
ATOM 906 C CA . ASN A 1 112 ? 5.261 4.714 9.240 1.00 91.38 112 ASN A CA 1
ATOM 907 C C . ASN A 1 112 ? 3.863 4.727 9.889 1.00 91.38 112 ASN A C 1
ATOM 909 O O . ASN A 1 112 ? 3.650 5.402 10.892 1.00 91.38 112 ASN A O 1
ATOM 913 N N . GLY A 1 113 ? 2.921 3.939 9.356 1.00 91.50 113 GLY A N 1
ATOM 914 C CA . GLY A 1 113 ? 1.591 3.782 9.947 1.00 91.50 113 GLY A CA 1
ATOM 915 C C . GLY A 1 113 ? 1.610 3.134 11.337 1.00 91.50 113 GLY A C 1
ATOM 916 O O . GLY A 1 113 ? 0.848 3.549 12.206 1.00 91.50 113 GLY A O 1
ATOM 917 N N . GLN A 1 114 ? 2.486 2.152 11.569 1.00 91.69 114 GLN A N 1
ATOM 918 C CA . GLN A 1 114 ? 2.655 1.507 12.882 1.00 91.69 114 GLN A CA 1
ATOM 919 C C . GLN A 1 114 ? 3.348 2.414 13.901 1.00 91.69 114 GLN A C 1
ATOM 921 O O . GLN A 1 114 ? 2.981 2.398 15.074 1.00 91.69 114 GLN A O 1
ATOM 926 N N . ASP A 1 115 ? 4.312 3.214 13.444 1.00 92.19 115 ASP A N 1
ATOM 927 C CA . ASP A 1 115 ? 5.066 4.164 14.267 1.00 92.19 115 ASP A CA 1
ATOM 928 C C . ASP A 1 115 ? 4.231 5.410 14.634 1.00 92.19 115 ASP A C 1
ATOM 930 O O . ASP A 1 115 ? 4.661 6.242 15.432 1.00 92.19 115 ASP A O 1
ATOM 934 N N . GLY A 1 116 ? 3.015 5.532 14.086 1.00 85.94 116 GLY A N 1
ATOM 935 C CA . GLY A 1 116 ? 2.098 6.637 14.361 1.00 85.94 116 GLY A CA 1
ATOM 936 C C . GLY A 1 116 ? 2.437 7.924 13.608 1.00 85.94 116 GLY A C 1
ATOM 937 O O . GLY A 1 116 ? 1.982 8.996 14.010 1.00 85.94 116 GLY A O 1
ATOM 938 N N . GLU A 1 117 ? 3.219 7.842 12.527 1.00 85.19 117 GLU A N 1
ATOM 939 C CA . GLU A 1 117 ? 3.492 8.995 11.670 1.00 85.19 117 GLU A CA 1
ATOM 940 C C . GLU A 1 117 ? 2.227 9.469 10.936 1.00 85.19 117 GLU A C 1
ATOM 942 O O . GLU A 1 117 ? 1.276 8.721 10.683 1.00 85.19 117 GLU A O 1
ATOM 947 N N . GLU A 1 118 ? 2.219 10.742 10.540 1.00 82.75 118 GLU A N 1
ATOM 948 C CA . GLU A 1 118 ? 1.096 11.318 9.813 1.00 82.75 118 GLU A CA 1
ATOM 949 C C . GLU A 1 118 ? 1.039 10.778 8.372 1.00 82.75 118 GLU A C 1
ATOM 951 O O . GLU A 1 118 ? 1.690 11.286 7.460 1.00 82.75 118 GLU A O 1
ATOM 956 N N . CYS A 1 119 ? 0.184 9.779 8.126 1.00 82.25 119 CYS A N 1
ATOM 957 C CA . CYS A 1 119 ? -0.024 9.202 6.789 1.00 82.25 119 CYS A CA 1
ATOM 958 C C . CYS A 1 119 ? -0.472 10.224 5.720 1.00 82.25 119 CYS A C 1
ATOM 960 O O . CYS A 1 119 ? -0.404 9.942 4.522 1.00 82.25 119 CYS A O 1
ATOM 962 N N . LEU A 1 120 ? -0.951 11.408 6.123 1.00 69.44 120 LEU A N 1
ATOM 963 C CA . LEU A 1 120 ? -1.313 12.509 5.223 1.00 69.44 120 LEU A CA 1
ATOM 964 C C . LEU A 1 120 ? -0.089 13.206 4.613 1.00 69.44 120 LEU A C 1
ATOM 966 O O . LEU A 1 120 ? -0.222 13.818 3.553 1.00 69.44 120 LEU A O 1
ATOM 970 N N . ALA A 1 121 ? 1.095 13.056 5.219 1.00 64.75 121 ALA A N 1
ATOM 971 C CA . ALA A 1 121 ? 2.352 13.601 4.711 1.00 64.75 121 ALA A CA 1
ATOM 972 C C . ALA A 1 121 ? 2.779 12.983 3.365 1.00 64.75 121 ALA A C 1
ATOM 974 O O . ALA A 1 121 ? 3.635 13.538 2.676 1.00 64.75 121 ALA A O 1
ATOM 975 N N . HIS A 1 122 ? 2.154 11.877 2.938 1.00 60.59 122 HIS A N 1
ATOM 976 C CA . HIS A 1 122 ? 2.223 11.388 1.560 1.00 60.59 122 HIS A CA 1
ATOM 977 C C . HIS A 1 122 ? 1.481 12.362 0.615 1.00 60.59 122 HIS A C 1
ATOM 979 O O . HIS A 1 122 ? 0.341 12.136 0.192 1.00 60.59 122 HIS A O 1
ATOM 985 N N . VAL A 1 123 ? 2.141 13.481 0.304 1.00 55.38 123 VAL A N 1
ATOM 986 C CA . VAL A 1 123 ? 1.689 14.523 -0.627 1.00 55.38 123 VAL A CA 1
ATOM 987 C C . VAL A 1 123 ? 1.570 13.979 -2.053 1.00 55.38 123 VAL A C 1
ATOM 989 O O . VAL A 1 123 ? 2.495 13.360 -2.576 1.00 55.38 123 VAL A O 1
ATOM 992 N N . GLY A 1 124 ? 0.437 14.254 -2.708 1.00 59.91 124 GLY A N 1
ATOM 993 C CA . GLY A 1 124 ? 0.181 13.881 -4.108 1.00 59.91 124 GLY A CA 1
ATOM 994 C C . GLY A 1 124 ? -1.010 12.949 -4.336 1.00 59.91 124 GLY A C 1
ATOM 995 O O . GLY A 1 124 ? -1.260 12.584 -5.477 1.00 59.91 124 GLY A O 1
ATOM 996 N N . CYS A 1 125 ? -1.761 12.597 -3.288 1.00 66.25 125 CYS A N 1
ATOM 997 C CA . CYS A 1 125 ? -3.045 11.913 -3.428 1.00 66.25 125 CYS A CA 1
ATOM 998 C C . CYS A 1 125 ? -4.213 12.882 -3.144 1.00 66.25 125 CYS A C 1
ATOM 1000 O O . CYS A 1 125 ? -4.500 13.131 -1.966 1.00 66.25 125 CYS A O 1
ATOM 1002 N N . PRO A 1 126 ? -4.871 13.453 -4.176 1.00 57.44 126 PRO A N 1
ATOM 1003 C CA . PRO A 1 126 ? -5.818 14.560 -4.006 1.00 57.44 126 PRO A CA 1
ATOM 1004 C C . PRO A 1 126 ? -7.094 14.196 -3.233 1.00 57.44 126 PRO A C 1
ATOM 1006 O O . PRO A 1 126 ? -7.659 15.072 -2.591 1.00 57.44 126 PRO A O 1
ATOM 1009 N N . ALA A 1 127 ? -7.510 12.927 -3.195 1.00 55.88 127 ALA A N 1
ATOM 1010 C CA . ALA A 1 127 ? -8.504 12.421 -2.247 1.00 55.88 12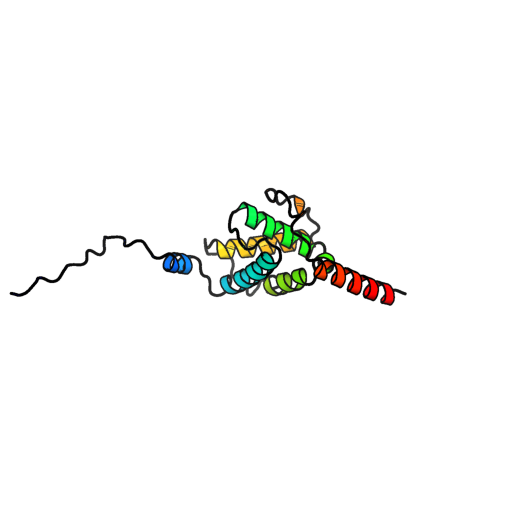7 ALA 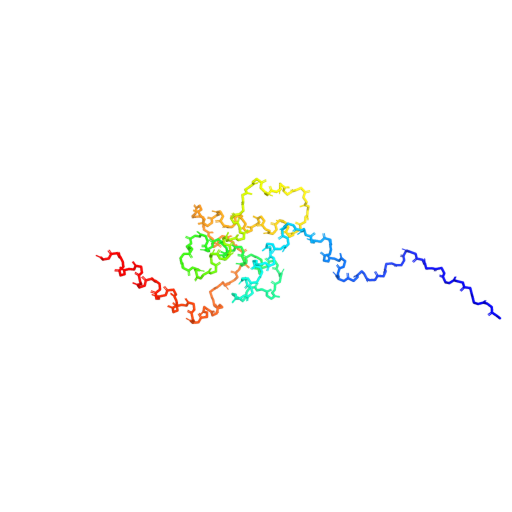A CA 1
ATOM 1011 C C . ALA A 1 127 ? -8.610 10.891 -2.361 1.00 55.88 127 ALA A C 1
ATOM 1013 O O . ALA A 1 127 ? -9.079 10.378 -3.368 1.00 55.88 127 ALA A O 1
ATOM 1014 N N . LEU A 1 128 ? -8.277 10.150 -1.298 1.00 56.50 128 LEU A N 1
ATOM 1015 C CA . LEU A 1 128 ? -8.861 8.809 -1.078 1.00 56.50 128 LEU A CA 1
ATOM 1016 C C . LEU A 1 128 ? -10.295 8.910 -0.523 1.00 56.50 128 LEU A C 1
ATOM 1018 O O . LEU A 1 128 ? -10.976 7.909 -0.323 1.00 56.50 128 LEU A O 1
ATOM 1022 N N . MET A 1 129 ? -10.744 10.136 -0.247 1.00 46.44 129 MET A N 1
ATOM 1023 C CA . MET A 1 129 ? -12.055 10.476 0.285 1.00 46.44 129 MET A CA 1
ATOM 1024 C C . MET A 1 129 ? -13.056 10.549 -0.873 1.00 46.44 129 MET A C 1
ATOM 1026 O O . MET A 1 129 ? -13.360 11.637 -1.346 1.00 46.44 129 MET A O 1
ATOM 1030 N N . GLY A 1 130 ? -13.527 9.408 -1.379 1.00 45.44 130 GLY A N 1
ATOM 1031 C CA . GLY A 1 130 ? -14.640 9.436 -2.338 1.00 45.44 130 GLY A CA 1
ATOM 1032 C C . GLY A 1 130 ? -14.805 8.250 -3.279 1.00 45.44 130 GLY A C 1
ATOM 1033 O O . GLY A 1 130 ? -15.807 8.208 -3.981 1.00 45.44 130 GLY A O 1
ATOM 1034 N N . SER A 1 131 ? -13.891 7.278 -3.308 1.00 42.81 131 SER A N 1
ATOM 1035 C CA . SER A 1 131 ? -14.180 6.023 -4.013 1.00 42.81 131 SER A CA 1
ATOM 1036 C C . SER A 1 131 ? -15.047 5.176 -3.095 1.00 42.81 131 SER A C 1
ATOM 1038 O O . SER A 1 131 ? -14.591 4.790 -2.018 1.00 42.81 131 SER A O 1
ATOM 1040 N N . GLU A 1 132 ? -16.308 4.992 -3.483 1.00 48.62 132 GLU A N 1
ATOM 1041 C CA . GLU A 1 132 ? -17.343 4.263 -2.759 1.00 48.62 132 GLU A CA 1
ATOM 1042 C C . GLU A 1 132 ? -16.766 3.109 -1.937 1.00 48.62 132 GLU A C 1
ATOM 1044 O O . GLU A 1 132 ? -16.385 2.054 -2.452 1.00 48.62 132 GLU A O 1
ATOM 1049 N N . THR A 1 133 ? -16.720 3.295 -0.619 1.00 48.84 133 THR A N 1
ATOM 1050 C CA . THR A 1 133 ? -16.708 2.181 0.320 1.00 48.84 133 THR A CA 1
ATOM 1051 C C . THR A 1 133 ? -17.890 1.309 -0.059 1.00 48.84 133 THR A C 1
ATOM 1053 O O . THR A 1 133 ? -19.025 1.661 0.267 1.00 48.84 133 THR A O 1
ATOM 1056 N N . LYS A 1 134 ? -17.637 0.230 -0.816 1.00 51.34 134 LYS A N 1
ATOM 1057 C CA . LYS A 1 134 ? -18.687 -0.677 -1.286 1.00 51.34 134 LYS A CA 1
ATOM 1058 C C . LYS A 1 134 ? -19.581 -0.968 -0.084 1.00 51.34 134 LYS A C 1
ATOM 1060 O O . LYS A 1 134 ? -19.040 -1.391 0.937 1.00 51.34 134 LYS A O 1
ATOM 1065 N N . PRO A 1 135 ? -20.897 -0.720 -0.150 1.00 51.34 135 PRO A N 1
ATOM 1066 C CA . PRO A 1 135 ? -21.760 -0.714 1.030 1.00 51.34 135 PRO A CA 1
ATOM 1067 C C . PRO A 1 135 ? -21.657 -2.010 1.843 1.00 51.34 135 PRO A C 1
ATOM 1069 O O . PRO A 1 135 ? -21.670 -1.960 3.067 1.00 51.34 135 PRO A O 1
ATOM 1072 N N . ALA A 1 136 ? -21.403 -3.144 1.180 1.00 51.16 136 ALA A N 1
ATOM 1073 C CA . ALA A 1 136 ? -21.109 -4.424 1.825 1.00 51.16 136 ALA A CA 1
ATOM 1074 C C . ALA A 1 136 ? -19.956 -4.360 2.854 1.00 51.16 136 ALA A C 1
ATOM 1076 O O . ALA A 1 136 ? -20.063 -4.951 3.923 1.00 51.16 136 ALA A O 1
ATOM 1077 N N . LEU A 1 137 ? -18.887 -3.607 2.577 1.00 56.47 137 LEU A N 1
ATOM 1078 C CA . LEU A 1 137 ? -17.722 -3.450 3.457 1.00 56.47 137 LEU A CA 1
ATOM 1079 C C . LEU A 1 137 ? -18.050 -2.662 4.729 1.00 56.47 137 LEU A C 1
ATOM 1081 O O . LEU A 1 137 ? -17.597 -3.031 5.812 1.00 56.47 137 LEU A O 1
ATOM 1085 N N . ILE A 1 138 ? -18.856 -1.599 4.612 1.00 58.72 138 ILE A N 1
ATOM 1086 C CA . ILE A 1 138 ? -19.325 -0.831 5.774 1.00 58.72 138 ILE A CA 1
ATOM 1087 C C . ILE A 1 138 ? -20.217 -1.713 6.645 1.00 58.72 138 ILE A C 1
ATOM 1089 O O . ILE A 1 138 ? -20.068 -1.719 7.868 1.00 58.72 138 ILE A O 1
ATOM 1093 N N . THR A 1 139 ? -21.120 -2.476 6.028 1.00 57.31 139 THR A N 1
ATOM 1094 C CA . THR A 1 139 ? -22.032 -3.364 6.753 1.00 57.31 139 THR A CA 1
ATOM 1095 C C . THR A 1 139 ? -21.258 -4.421 7.537 1.00 57.31 139 THR A C 1
ATOM 1097 O O . THR A 1 139 ? -21.467 -4.543 8.742 1.00 57.31 139 THR A O 1
ATOM 1100 N N . THR A 1 140 ? -20.290 -5.101 6.912 1.00 63.25 140 THR A N 1
ATOM 1101 C CA . THR A 1 140 ? -19.478 -6.123 7.593 1.00 63.25 140 THR A CA 1
ATOM 1102 C C . THR A 1 140 ? -18.619 -5.536 8.717 1.00 63.25 140 THR A C 1
ATOM 1104 O O . THR A 1 140 ? -18.564 -6.114 9.802 1.00 63.25 140 THR A O 1
ATOM 1107 N N . TYR A 1 141 ? -17.985 -4.373 8.515 1.00 67.19 141 TYR A N 1
ATOM 1108 C CA . TYR A 1 141 ? -17.243 -3.699 9.588 1.00 67.19 141 TYR A CA 1
ATOM 1109 C C . TYR A 1 141 ? -18.152 -3.366 10.779 1.00 67.19 141 TYR A C 1
ATOM 1111 O O . TYR A 1 141 ? -17.806 -3.652 11.925 1.00 67.19 141 TYR A O 1
ATOM 1119 N N . ASN A 1 142 ? -19.336 -2.809 10.515 1.00 67.69 142 ASN A 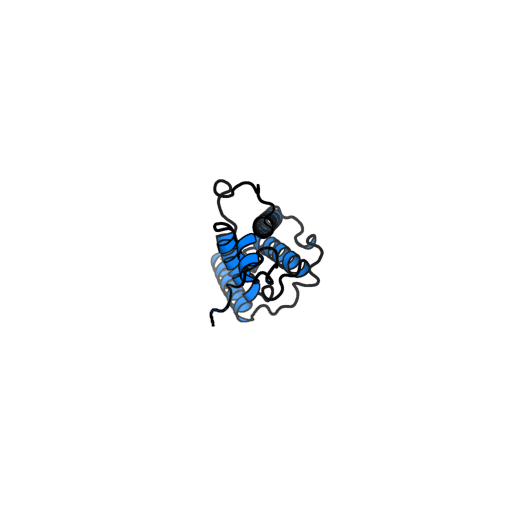N 1
ATOM 1120 C CA . ASN A 1 142 ? -20.295 -2.453 11.558 1.00 67.69 142 ASN A CA 1
ATOM 1121 C C . ASN A 1 142 ? -20.814 -3.685 12.315 1.00 67.69 142 ASN A C 1
ATOM 1123 O O . ASN A 1 142 ? -20.981 -3.623 13.534 1.00 67.69 142 ASN A O 1
ATOM 1127 N N . GLU A 1 143 ? -21.039 -4.802 11.626 1.00 69.38 143 GLU A N 1
ATOM 1128 C CA . GLU A 1 143 ? -21.443 -6.069 12.244 1.00 69.38 143 GLU A CA 1
ATOM 1129 C C . GLU A 1 143 ? -20.341 -6.655 13.131 1.00 69.38 143 GLU A C 1
ATOM 1131 O O . GLU A 1 143 ? -20.602 -6.996 14.286 1.00 69.38 143 GLU A O 1
ATOM 1136 N N . ILE A 1 144 ? -19.093 -6.689 12.653 1.00 69.81 144 ILE A N 1
ATOM 1137 C CA . ILE A 1 144 ? -17.951 -7.145 13.459 1.00 69.81 144 ILE A CA 1
ATOM 1138 C C . ILE A 1 144 ? -17.770 -6.244 14.683 1.00 69.81 144 ILE A C 1
ATOM 1140 O O . ILE A 1 144 ? -17.573 -6.739 15.791 1.00 69.81 144 ILE A O 1
ATOM 1144 N N . ASN A 1 145 ? -17.873 -4.926 14.519 1.00 72.38 145 ASN A N 1
ATOM 1145 C CA . ASN A 1 145 ? -17.676 -3.995 15.624 1.00 72.38 145 ASN A CA 1
ATOM 1146 C C . ASN A 1 145 ? -18.780 -4.137 16.690 1.00 72.38 145 ASN A C 1
ATOM 1148 O O . ASN A 1 145 ? -18.487 -4.119 17.886 1.00 72.38 145 ASN A O 1
ATOM 1152 N N . LYS A 1 146 ? -20.033 -4.380 16.273 1.00 74.31 146 LYS A N 1
ATOM 1153 C CA . LYS A 1 146 ? -21.130 -4.744 17.188 1.00 74.31 146 LYS A CA 1
ATOM 1154 C C . LYS A 1 146 ? -20.826 -6.030 17.962 1.00 74.31 146 LYS A C 1
ATOM 1156 O O . LYS A 1 146 ? -21.022 -6.059 19.174 1.00 74.31 146 LYS A O 1
ATOM 1161 N N . LEU A 1 147 ? -20.305 -7.062 17.297 1.00 71.88 147 LEU A N 1
ATOM 1162 C CA . LEU A 1 147 ? -19.934 -8.329 17.942 1.00 71.88 147 LEU A CA 1
ATOM 1163 C C . LEU A 1 147 ? -18.776 -8.169 18.938 1.00 71.88 147 LEU A C 1
ATOM 1165 O O . LEU A 1 147 ? -18.789 -8.770 20.011 1.00 71.88 147 LEU A O 1
ATOM 1169 N N . VAL A 1 148 ? -17.782 -7.342 18.610 1.00 76.38 148 VAL A N 1
ATOM 1170 C CA . VAL A 1 148 ? -16.641 -7.058 19.493 1.00 76.38 148 VAL A CA 1
ATOM 1171 C C . VAL A 1 148 ? -17.077 -6.270 20.730 1.00 76.38 148 VAL A C 1
ATOM 1173 O O . VAL A 1 148 ? -16.611 -6.572 21.827 1.00 76.38 148 VAL A O 1
ATOM 1176 N N . GLN A 1 149 ? -17.985 -5.298 20.588 1.00 72.62 149 GLN A N 1
ATOM 1177 C CA . GLN A 1 149 ? -18.530 -4.575 21.743 1.00 72.62 149 GLN A CA 1
ATOM 1178 C C . GLN A 1 149 ? -19.429 -5.453 22.615 1.00 72.62 149 GLN A C 1
ATOM 1180 O O . GLN A 1 149 ? -19.330 -5.381 23.836 1.00 72.62 149 GLN A O 1
ATOM 1185 N N . ALA A 1 150 ? -20.225 -6.339 22.012 1.00 69.00 150 ALA A N 1
ATOM 1186 C CA . ALA A 1 150 ? -21.045 -7.297 22.752 1.00 69.00 150 ALA A CA 1
ATOM 1187 C C . ALA A 1 150 ? -20.218 -8.284 23.600 1.00 69.00 150 ALA A C 1
ATOM 1189 O O . ALA A 1 150 ? -20.731 -8.814 24.574 1.00 69.00 150 ALA A O 1
ATOM 1190 N N . ARG A 1 151 ? -18.941 -8.516 23.258 1.00 66.62 151 ARG A N 1
ATOM 1191 C CA . ARG A 1 151 ? -17.996 -9.329 24.047 1.00 66.62 151 ARG A CA 1
ATOM 1192 C C . ARG A 1 151 ? -17.254 -8.564 25.151 1.00 66.62 151 ARG A C 1
ATOM 1194 O O . ARG A 1 151 ? -16.518 -9.191 25.906 1.00 66.62 151 ARG A O 1
ATOM 1201 N N . LYS A 1 152 ? -17.353 -7.230 25.187 1.00 58.66 152 LYS A N 1
ATOM 1202 C CA . LYS A 1 152 ? -16.714 -6.376 26.208 1.00 58.66 152 LYS A CA 1
ATOM 1203 C C . LYS A 1 152 ? -17.641 -6.033 27.384 1.00 58.66 152 LYS A C 1
ATOM 1205 O O . LYS A 1 152 ? -17.180 -5.382 28.318 1.00 58.66 152 LYS A O 1
ATOM 1210 N N . LEU A 1 153 ? -18.908 -6.443 27.309 1.00 48.72 153 LEU A N 1
ATOM 1211 C CA . LEU A 1 153 ? -19.861 -6.524 28.420 1.00 48.72 153 LEU A CA 1
ATOM 1212 C C . LEU A 1 153 ? -19.761 -7.909 29.064 1.00 48.72 153 LEU A C 1
ATOM 1214 O O . LEU A 1 153 ? -19.913 -7.972 30.301 1.00 48.72 153 LEU A O 1
#

Radius of gyration: 21.74 Å; chains: 1; bounding box: 43×33×90 Å

pLDDT: mean 74.33, std 16.53, range [41.41, 93.81]

Secondary structure (DSSP, 8-state):
-PPPP----TTS-----HHHHHHHH--TTHHHHHHHHHHHHHHTT-SS--SHHHHHHHHHHHHHHHHSTTTTTTHHHHHHHHH---TTTS----S--HHHHHHHHHHHHHHHHHTT--GGGSTT-S-STTS---HHHHHHHHHHHHHHHHT--

Foldseek 3Di:
DDDDDDDDDPPPPDPDPVVVVVVVQDDPQQPVLVVQLLVLCVVLVLNPDPDPLSLLVSLLVLLQCLLPVLLPPPSSVSNCVSLVDDVVPDDDCPDPRVSSVSSVSSNVSNVCSNVVHDSPVSPRHPDSPDRDPPVVNVVVSVVVVVVVVVVVD

Organism: Agrilus planipennis (NCBI:txid224129)

Sequence (153 aa):
MRMPPKKTDFKVFHKIPSSTLLLTTYDPFYSPLLSRLDTVFQQLGLGSDKSPETEKCRERLVCMMYANPAKFAPYSNLVSAQLSRELNELRKPSSDNPEILRFFRYMKAARNGQDGEECLAHVGCPALMGSETKPALITTYNEINKLVQARKL